Protein AF-A0A847WIS1-F1 (afdb_monomer_lite)

Secondary structure (DSSP, 8-state):
------HHHHHHHHHHHHHHHHHHHHHHHHHHTT--HHHHHHHHHHHH-PPPPSS-HHHHS-TT-HHHHHHHHHHHHHHHHHHHHHHHHHH-TTHHHHHHHHHHHHHHHHHHH--S----TT--

Radius of gyration: 16.22 Å; chains: 1; bounding box: 33×36×47 Å

Sequence (124 aa):
MSLFLGPIHYWLYNKIRWFEAIEKDIAKWAEEKGLPISQWNEEIYIKFGEPTEDKPLEEMIDACNIHGWLQQRITNAELRQAALVTKIINVDPELRQDLMTVFKNQGASAAKEYEKDATTPEAA

Structure (mmCIF, N/CA/C/O backbone):
data_AF-A0A847WIS1-F1
#
_entry.id   AF-A0A847WIS1-F1
#
loop_
_atom_site.group_PDB
_atom_site.id
_atom_site.type_symbol
_atom_site.label_atom_id
_atom_site.label_alt_id
_atom_site.label_comp_id
_atom_site.label_asym_id
_atom_site.label_entity_id
_atom_site.label_seq_id
_atom_site.pdbx_PDB_i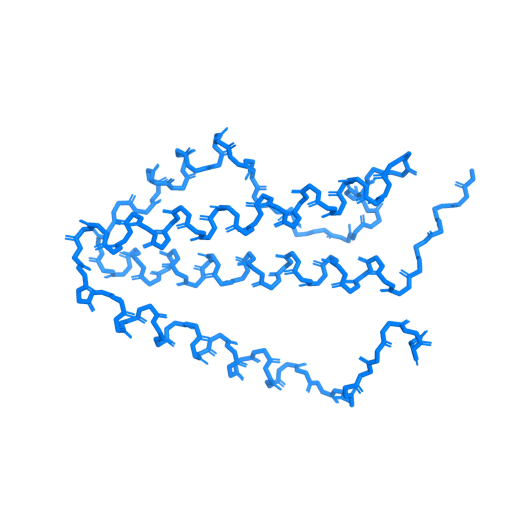ns_code
_atom_site.Cartn_x
_atom_site.Cartn_y
_atom_site.Cartn_z
_atom_site.occupancy
_atom_site.B_iso_or_equiv
_atom_site.auth_seq_id
_atom_site.auth_comp_id
_atom_site.auth_asym_id
_atom_site.auth_atom_id
_atom_site.pdbx_PDB_model_num
ATOM 1 N N . MET A 1 1 ? 15.132 7.891 -28.142 1.00 49.78 1 MET A N 1
ATOM 2 C CA . MET A 1 1 ? 15.651 6.584 -27.686 1.00 49.78 1 MET A CA 1
ATOM 3 C C . MET A 1 1 ? 14.475 5.819 -27.108 1.00 49.78 1 MET A C 1
ATOM 5 O O . MET A 1 1 ? 13.706 6.436 -26.385 1.00 49.78 1 MET A O 1
ATOM 9 N N . SER A 1 2 ? 14.267 4.561 -27.504 1.00 56.75 2 SER A N 1
ATOM 10 C CA . SER A 1 2 ? 13.174 3.738 -26.963 1.00 56.75 2 SER A CA 1
ATOM 11 C C . SER A 1 2 ? 13.431 3.463 -25.485 1.00 56.75 2 SER A C 1
ATOM 13 O O . SER A 1 2 ? 14.558 3.123 -25.127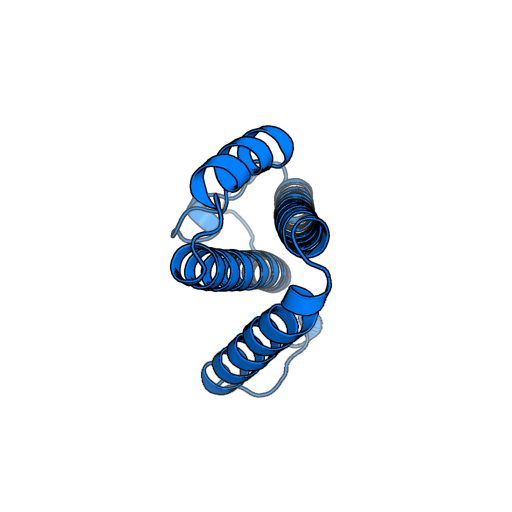 1.00 56.75 2 SER A O 1
ATOM 15 N N . LEU A 1 3 ? 12.406 3.604 -24.645 1.00 69.12 3 LEU A N 1
ATOM 16 C CA . LEU A 1 3 ? 12.434 3.136 -23.262 1.00 69.12 3 LEU A CA 1
ATOM 17 C C . LEU A 1 3 ? 12.690 1.620 -23.285 1.00 69.12 3 LEU A C 1
ATOM 19 O O . LEU A 1 3 ? 11.964 0.894 -23.964 1.00 69.12 3 LEU A O 1
ATOM 23 N N . PHE A 1 4 ? 13.738 1.142 -22.614 1.00 81.19 4 PHE A N 1
ATOM 24 C CA . PHE A 1 4 ? 13.997 -0.293 -22.484 1.00 81.19 4 PHE A CA 1
ATOM 25 C C . PHE A 1 4 ? 13.582 -0.748 -21.085 1.00 81.19 4 PHE A C 1
ATOM 27 O O . PHE A 1 4 ? 14.3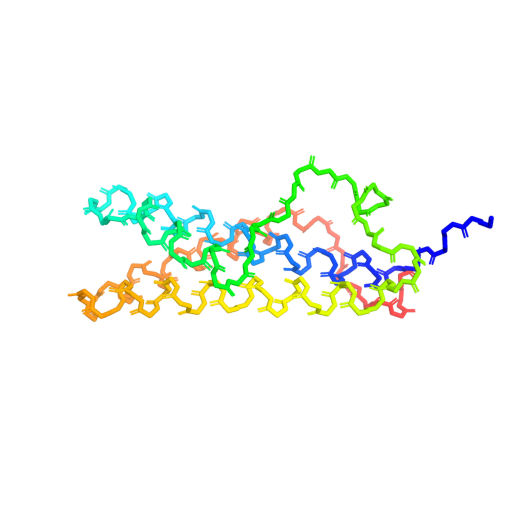27 -0.572 -20.121 1.00 81.19 4 PHE A O 1
ATOM 34 N N . LEU A 1 5 ? 12.379 -1.314 -20.972 1.00 88.38 5 LEU A N 1
ATOM 35 C CA . LEU A 1 5 ? 11.889 -1.930 -19.742 1.00 88.38 5 LEU A CA 1
ATOM 36 C C . LEU A 1 5 ? 12.086 -3.447 -19.814 1.00 88.38 5 LEU A C 1
ATOM 38 O O . LEU A 1 5 ? 11.380 -4.146 -20.531 1.00 88.38 5 LEU A O 1
ATOM 42 N N . GLY A 1 6 ? 13.055 -3.962 -19.059 1.00 89.56 6 GLY A N 1
ATOM 43 C CA . GLY A 1 6 ? 13.183 -5.400 -18.808 1.00 89.5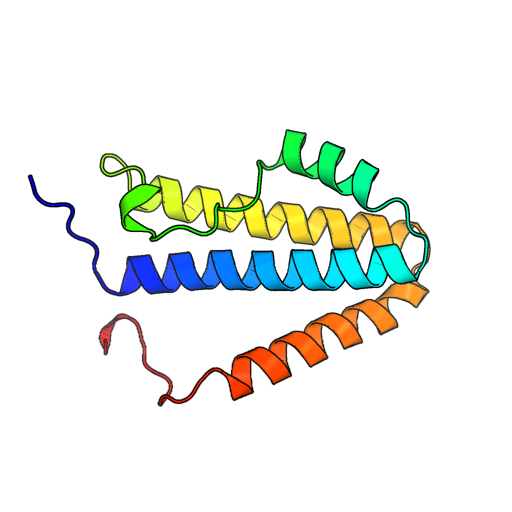6 6 GLY A CA 1
ATOM 44 C C . GLY A 1 6 ? 12.140 -5.954 -17.815 1.00 89.56 6 GLY A C 1
ATOM 45 O O . GLY A 1 6 ? 11.539 -5.169 -17.071 1.00 89.56 6 GLY A O 1
ATOM 46 N N . PRO A 1 7 ? 11.982 -7.293 -17.731 1.00 89.44 7 PRO A N 1
ATOM 47 C CA . PRO A 1 7 ? 11.014 -7.976 -16.858 1.00 89.44 7 PRO A CA 1
ATOM 48 C C . PRO A 1 7 ? 11.056 -7.541 -15.387 1.00 89.44 7 PRO A C 1
ATOM 50 O O . PRO A 1 7 ? 10.017 -7.405 -14.741 1.00 89.44 7 PRO A O 1
ATOM 53 N N . ILE A 1 8 ? 12.251 -7.243 -14.868 1.00 90.69 8 ILE A N 1
ATOM 54 C CA . ILE A 1 8 ? 12.449 -6.768 -13.493 1.00 90.69 8 ILE A CA 1
ATOM 55 C C . ILE A 1 8 ? 11.658 -5.489 -13.178 1.00 90.69 8 ILE A C 1
ATOM 57 O O . ILE A 1 8 ? 11.118 -5.360 -12.083 1.00 90.69 8 ILE A O 1
ATOM 61 N N . HIS A 1 9 ? 11.520 -4.561 -14.130 1.00 93.06 9 HIS A N 1
ATOM 62 C CA . HIS A 1 9 ? 10.792 -3.309 -13.901 1.00 93.06 9 HIS A CA 1
ATOM 63 C C . HIS A 1 9 ? 9.300 -3.558 -13.697 1.00 93.06 9 HIS A C 1
ATOM 65 O O . HIS A 1 9 ? 8.697 -2.978 -12.798 1.00 93.06 9 HIS A O 1
ATOM 71 N N . TYR A 1 10 ? 8.728 -4.472 -14.482 1.00 92.50 10 TYR A N 1
ATOM 72 C CA . TYR A 1 10 ? 7.341 -4.896 -14.323 1.00 92.50 10 TYR A CA 1
ATOM 73 C C . TYR A 1 10 ? 7.140 -5.673 -13.029 1.00 92.50 10 TYR A C 1
ATOM 75 O O . TYR A 1 10 ? 6.126 -5.492 -12.368 1.00 92.50 10 TYR A O 1
ATOM 83 N N . TRP A 1 11 ? 8.111 -6.492 -12.617 1.00 91.88 11 TRP A N 1
ATOM 84 C CA . TRP A 1 11 ? 8.025 -7.197 -11.340 1.00 91.88 11 TRP A CA 1
ATOM 85 C C . TRP A 1 11 ? 8.001 -6.230 -10.149 1.00 91.88 11 TRP A C 1
ATOM 87 O O . TRP A 1 11 ? 7.139 -6.335 -9.277 1.00 91.88 11 TRP A O 1
ATOM 97 N N . LEU A 1 12 ? 8.888 -5.231 -10.152 1.00 94.75 12 LEU A N 1
ATOM 98 C CA . LEU A 1 12 ? 8.910 -4.173 -9.140 1.00 94.75 12 LEU A CA 1
ATOM 99 C C . LEU A 1 12 ? 7.641 -3.314 -9.177 1.00 94.75 12 LEU A C 1
ATOM 101 O O . LEU A 1 12 ? 7.099 -2.970 -8.129 1.00 94.75 12 LEU A O 1
ATOM 105 N N . TYR A 1 13 ? 7.127 -3.008 -10.367 1.00 95.25 13 TYR A N 1
ATOM 106 C CA . TYR A 1 13 ? 5.863 -2.293 -10.506 1.00 95.25 13 TYR A CA 1
ATOM 107 C C . TYR A 1 13 ? 4.669 -3.105 -9.991 1.00 95.25 13 TYR A C 1
ATOM 109 O O . TYR A 1 13 ? 3.862 -2.587 -9.224 1.00 95.25 13 TYR A O 1
ATOM 117 N N . ASN A 1 14 ? 4.604 -4.402 -10.290 1.00 92.69 14 ASN A N 1
ATOM 118 C CA . ASN A 1 14 ? 3.581 -5.296 -9.751 1.00 92.69 14 ASN A CA 1
ATOM 119 C C . ASN A 1 14 ? 3.653 -5.385 -8.222 1.00 92.69 14 ASN A C 1
ATOM 121 O O . ASN A 1 14 ? 2.611 -5.430 -7.572 1.00 92.69 14 ASN A O 1
ATOM 125 N N . LYS A 1 15 ? 4.855 -5.331 -7.629 1.00 94.00 15 LYS A N 1
ATOM 126 C CA . LYS A 1 15 ? 5.006 -5.202 -6.172 1.00 94.00 15 LYS A CA 1
ATOM 127 C C . LYS A 1 15 ? 4.329 -3.927 -5.657 1.00 94.00 15 LYS A C 1
ATOM 129 O O . LYS A 1 15 ? 3.575 -4.007 -4.695 1.00 94.00 15 LYS A O 1
ATOM 134 N N . ILE A 1 16 ? 4.547 -2.774 -6.294 1.00 97.00 16 ILE A N 1
ATOM 135 C CA . ILE A 1 16 ? 3.890 -1.507 -5.909 1.00 97.00 16 ILE A CA 1
ATOM 136 C C . ILE A 1 16 ? 2.365 -1.658 -5.965 1.00 97.00 16 ILE A C 1
ATOM 138 O O . ILE A 1 16 ? 1.679 -1.369 -4.986 1.00 97.00 16 ILE A O 1
ATOM 142 N N . ARG A 1 17 ? 1.843 -2.192 -7.075 1.00 95.00 17 ARG A N 1
ATOM 143 C CA . ARG A 1 17 ? 0.403 -2.425 -7.263 1.00 95.00 17 ARG A CA 1
ATOM 144 C C . ARG A 1 17 ? -0.179 -3.371 -6.223 1.00 95.00 17 ARG A C 1
ATOM 146 O O . ARG A 1 17 ? -1.302 -3.168 -5.773 1.00 95.00 17 ARG A O 1
ATOM 153 N N . TRP A 1 18 ? 0.591 -4.369 -5.803 1.00 94.62 18 TRP A N 1
ATOM 154 C CA . TRP A 1 18 ? 0.172 -5.294 -4.761 1.00 94.62 18 TRP A CA 1
ATOM 155 C C . TRP A 1 18 ? 0.020 -4.606 -3.398 1.00 94.62 18 TRP A C 1
ATOM 157 O O . TRP A 1 18 ? -0.998 -4.792 -2.729 1.00 94.62 18 TRP A O 1
ATOM 167 N N . PHE A 1 19 ? 0.977 -3.758 -3.010 1.00 96.75 19 PHE A N 1
ATOM 168 C CA . PHE A 1 19 ? 0.862 -2.958 -1.786 1.00 96.75 19 PHE A CA 1
ATOM 169 C C . PHE A 1 19 ? -0.351 -2.025 -1.830 1.00 96.75 19 PHE A C 1
ATOM 171 O O . PHE A 1 19 ? -1.123 -1.983 -0.873 1.00 96.75 19 PHE A O 1
ATOM 178 N N . GLU A 1 20 ? -0.562 -1.342 -2.954 1.00 96.94 20 GLU A N 1
ATOM 179 C CA . GLU A 1 20 ? -1.676 -0.406 -3.139 1.00 96.94 20 GLU A CA 1
ATOM 180 C C . GLU A 1 20 ? -3.045 -1.104 -3.154 1.00 96.94 20 GLU A C 1
ATOM 182 O O . GLU A 1 20 ? -4.025 -0.561 -2.642 1.00 96.94 20 GLU A O 1
ATOM 187 N N . ALA A 1 21 ? -3.121 -2.337 -3.662 1.00 95.56 21 ALA A N 1
ATOM 188 C CA . ALA A 1 21 ? -4.325 -3.156 -3.563 1.00 95.56 21 ALA A CA 1
ATOM 189 C C . ALA A 1 21 ? -4.666 -3.484 -2.100 1.00 95.56 21 ALA A C 1
ATOM 191 O O . ALA A 1 21 ? -5.814 -3.328 -1.686 1.00 95.56 21 ALA A O 1
ATOM 192 N N . ILE A 1 22 ? -3.667 -3.858 -1.292 1.00 96.94 22 ILE A N 1
ATOM 193 C CA . ILE A 1 22 ? -3.865 -4.087 0.146 1.00 96.94 22 ILE A CA 1
ATOM 194 C C . ILE A 1 22 ? -4.268 -2.782 0.853 1.00 96.94 22 ILE A C 1
ATOM 196 O O . ILE A 1 22 ? -5.166 -2.805 1.690 1.00 96.94 22 ILE A O 1
ATOM 200 N N . GLU A 1 23 ? -3.650 -1.639 0.522 1.00 96.31 23 GLU A N 1
ATOM 201 C CA . GLU A 1 23 ? -4.045 -0.327 1.068 1.00 96.31 23 GLU A CA 1
ATOM 202 C C . GLU A 1 23 ? -5.533 -0.042 0.811 1.00 96.31 23 GLU A C 1
ATOM 204 O O . GLU A 1 23 ? -6.248 0.384 1.720 1.00 96.31 23 GLU A O 1
ATOM 209 N N . LYS A 1 24 ? -6.020 -0.334 -0.400 1.00 96.19 24 LYS A N 1
ATOM 210 C CA . LYS A 1 24 ? -7.430 -0.177 -0.773 1.00 96.19 24 LYS A CA 1
ATOM 211 C C . LYS A 1 24 ? -8.351 -1.114 0.012 1.00 96.19 24 LYS A C 1
ATOM 213 O O . LYS A 1 24 ? -9.404 -0.674 0.476 1.00 96.19 24 LYS A O 1
ATOM 218 N N . ASP A 1 25 ? -7.959 -2.374 0.193 1.00 97.31 25 ASP A N 1
ATOM 219 C CA . ASP A 1 25 ? -8.735 -3.347 0.970 1.00 97.31 25 ASP A CA 1
ATOM 220 C C . ASP A 1 25 ? -8.808 -2.962 2.455 1.00 97.31 25 ASP A C 1
ATOM 222 O O . ASP A 1 25 ? -9.881 -3.027 3.061 1.00 97.31 25 ASP A O 1
ATOM 226 N N . ILE A 1 26 ? -7.696 -2.489 3.033 1.00 97.62 26 ILE A N 1
ATOM 227 C CA . ILE A 1 26 ? -7.667 -1.945 4.397 1.00 97.62 26 ILE A CA 1
ATOM 228 C C . ILE A 1 26 ? -8.574 -0.719 4.491 1.00 97.62 26 ILE A C 1
ATOM 230 O O . ILE A 1 26 ? -9.346 -0.616 5.441 1.00 97.62 26 ILE A O 1
ATOM 234 N N . ALA A 1 27 ? -8.497 0.201 3.527 1.00 96.44 27 ALA A N 1
ATOM 235 C CA . ALA A 1 27 ? -9.290 1.423 3.549 1.00 96.44 27 ALA A CA 1
ATOM 236 C C . ALA A 1 27 ? -10.794 1.127 3.509 1.00 96.44 27 ALA A C 1
ATOM 238 O O . ALA A 1 27 ? -11.545 1.681 4.309 1.00 96.44 27 ALA A O 1
ATOM 239 N N . LYS A 1 28 ? -11.216 0.197 2.645 1.00 97.19 28 LYS A N 1
ATOM 240 C CA . LYS A 1 28 ? -12.607 -0.256 2.564 1.00 97.19 28 LYS A CA 1
ATOM 241 C C . LYS A 1 28 ? -13.073 -0.893 3.874 1.00 97.19 28 LYS A C 1
ATOM 243 O O . LYS A 1 28 ? -14.114 -0.520 4.403 1.00 97.19 28 LYS A O 1
ATOM 248 N N . TRP A 1 29 ? -12.291 -1.823 4.421 1.00 97.62 29 TRP A N 1
ATOM 249 C CA . TRP A 1 29 ? -12.609 -2.453 5.705 1.00 97.62 29 TRP A CA 1
ATOM 250 C C . TRP A 1 29 ? -12.698 -1.421 6.845 1.00 97.62 29 TRP A C 1
ATOM 252 O O . TRP A 1 29 ? -13.603 -1.479 7.676 1.00 97.62 29 TRP A O 1
ATOM 262 N N . ALA A 1 30 ? -11.783 -0.449 6.877 1.00 96.75 30 ALA A N 1
ATOM 263 C CA . ALA A 1 30 ? -11.752 0.603 7.886 1.00 96.75 30 ALA A CA 1
ATOM 264 C C . ALA A 1 30 ? -12.966 1.543 7.775 1.00 96.75 30 ALA A C 1
ATOM 266 O O . ALA A 1 30 ? -13.535 1.926 8.798 1.00 96.75 30 ALA A O 1
ATOM 267 N N . GLU A 1 31 ? -13.388 1.874 6.552 1.00 95.81 31 GLU A N 1
ATOM 268 C CA . GLU A 1 31 ? -14.604 2.648 6.280 1.00 95.81 31 GLU A CA 1
ATOM 269 C C . GLU A 1 31 ? -15.857 1.918 6.784 1.00 95.81 31 GLU A C 1
ATOM 271 O O . GLU A 1 31 ? -16.667 2.502 7.501 1.00 95.81 31 GLU A O 1
ATOM 276 N N . GLU A 1 32 ? -15.974 0.614 6.507 1.00 96.00 32 GLU A N 1
ATOM 277 C CA . GLU A 1 32 ? -17.072 -0.237 6.994 1.00 96.00 32 GLU A CA 1
ATOM 278 C C . GLU A 1 32 ? -17.124 -0.313 8.534 1.00 96.00 32 GLU A C 1
ATOM 280 O O . GLU A 1 32 ? -18.197 -0.471 9.120 1.00 96.00 32 GLU A O 1
ATOM 285 N N . LYS A 1 33 ? -15.976 -0.161 9.204 1.00 94.88 33 LYS A N 1
ATOM 286 C CA . LYS A 1 33 ? -15.855 -0.086 10.671 1.00 94.88 33 LYS A CA 1
ATOM 287 C C . LYS A 1 33 ? -16.100 1.315 11.244 1.00 94.88 33 LYS A C 1
ATOM 289 O O . LYS A 1 33 ? -16.097 1.467 12.464 1.00 94.88 33 LYS A O 1
ATOM 294 N N . GLY A 1 34 ? -16.305 2.329 10.403 1.00 96.19 34 GLY A N 1
ATOM 295 C CA . GLY A 1 34 ? -16.504 3.716 10.830 1.00 96.19 34 GLY A CA 1
ATOM 296 C C . GLY A 1 34 ? -15.226 4.416 11.301 1.00 96.19 34 GLY A C 1
ATOM 297 O O . GLY A 1 34 ? -15.302 5.385 12.058 1.00 96.19 34 GLY A O 1
ATOM 298 N N . LEU A 1 35 ? -14.049 3.938 10.888 1.00 96.75 35 LEU A N 1
ATOM 299 C CA . LEU A 1 35 ? -12.782 4.616 11.160 1.00 96.75 35 LEU A CA 1
ATOM 300 C C . LEU A 1 35 ? -12.629 5.850 10.249 1.00 96.75 35 LEU A C 1
ATOM 302 O O . LEU A 1 35 ? -13.121 5.842 9.119 1.00 96.75 35 LEU A O 1
ATOM 306 N N . PRO A 1 36 ? -11.916 6.907 10.685 1.00 96.56 36 PRO A N 1
ATOM 307 C CA . PRO A 1 36 ? -11.749 8.149 9.922 1.00 96.56 36 PRO A CA 1
ATOM 308 C C . PRO A 1 36 ? -10.703 8.004 8.798 1.00 96.56 36 PRO A C 1
ATOM 310 O O . PRO A 1 36 ? -9.717 8.741 8.726 1.00 96.56 36 PRO A O 1
ATOM 313 N N . ILE A 1 37 ? -10.913 7.028 7.913 1.00 96.25 37 ILE A N 1
ATOM 314 C CA . ILE A 1 37 ? -9.950 6.609 6.894 1.00 96.25 37 ILE A CA 1
ATOM 315 C C . ILE A 1 37 ? -9.633 7.711 5.883 1.00 96.25 37 ILE A C 1
ATOM 317 O O . ILE A 1 37 ? -8.473 7.886 5.525 1.00 96.25 37 ILE A O 1
ATOM 321 N N . SER A 1 38 ? -10.628 8.499 5.465 1.00 95.31 38 SER A N 1
ATOM 322 C CA . SER A 1 38 ? -10.436 9.569 4.478 1.00 95.31 38 SER A CA 1
ATOM 323 C C . SER A 1 38 ? -9.451 10.625 4.981 1.00 95.31 38 SER A C 1
ATOM 325 O O . SER A 1 38 ? -8.535 11.000 4.255 1.00 95.31 38 SER A O 1
ATOM 327 N N . GLN A 1 39 ? -9.584 11.036 6.247 1.00 97.12 39 GLN A N 1
ATOM 328 C CA . GLN A 1 39 ? -8.662 11.984 6.877 1.00 97.12 39 GLN A CA 1
ATOM 329 C C . GLN A 1 39 ? -7.256 11.384 7.006 1.00 97.12 39 GLN A C 1
ATOM 331 O O . GLN A 1 39 ? -6.255 12.044 6.735 1.00 97.12 39 GLN A O 1
ATOM 336 N N . TRP A 1 40 ? -7.157 10.122 7.431 1.00 97.88 40 TRP A N 1
ATOM 337 C CA . TRP A 1 40 ? -5.858 9.471 7.568 1.00 97.88 40 TRP A CA 1
ATOM 338 C C . TRP A 1 40 ? -5.137 9.321 6.235 1.00 97.88 40 TRP A C 1
ATOM 340 O O . TRP A 1 40 ? -3.931 9.550 6.195 1.00 97.88 40 TRP A O 1
ATOM 350 N N . ASN A 1 41 ? -5.854 8.974 5.167 1.00 97.00 41 ASN A N 1
ATOM 351 C CA . ASN A 1 41 ? -5.284 8.868 3.831 1.00 97.00 41 ASN A CA 1
ATOM 352 C C . ASN A 1 41 ? -4.756 10.219 3.347 1.00 97.00 41 ASN A C 1
ATOM 354 O O . ASN A 1 41 ? -3.618 10.269 2.900 1.00 97.00 41 ASN A O 1
ATOM 358 N N . GLU A 1 42 ? -5.495 11.316 3.535 1.00 97.25 42 GLU A N 1
ATOM 359 C CA . GLU A 1 42 ? -5.010 12.663 3.200 1.00 97.25 42 GLU A CA 1
ATOM 360 C C . GLU A 1 42 ? -3.683 12.986 3.917 1.00 97.25 42 GLU A C 1
ATOM 362 O O . GLU A 1 42 ? -2.688 13.341 3.283 1.00 97.25 42 GLU A O 1
ATOM 367 N N . GLU A 1 43 ? -3.614 12.769 5.235 1.00 97.75 43 GLU A N 1
ATOM 368 C CA . GLU A 1 43 ? -2.388 12.989 6.018 1.00 97.75 43 GLU A CA 1
ATOM 369 C C . GLU A 1 43 ? -1.216 12.096 5.570 1.00 97.75 43 GLU A C 1
ATOM 371 O O . GLU A 1 43 ? -0.054 12.517 5.585 1.00 97.75 43 GLU A O 1
ATOM 376 N N . ILE A 1 44 ? -1.507 10.840 5.228 1.00 98.12 44 ILE A N 1
ATOM 377 C CA . ILE A 1 44 ? -0.523 9.844 4.793 1.00 98.12 44 ILE A CA 1
ATOM 378 C C . ILE A 1 44 ? 0.002 10.193 3.396 1.00 98.12 44 ILE A C 1
ATOM 380 O O . ILE A 1 44 ? 1.215 10.160 3.183 1.00 98.12 44 ILE A O 1
ATOM 384 N N . TYR A 1 45 ? -0.873 10.564 2.462 1.00 97.75 45 TYR A N 1
ATOM 385 C CA . TYR A 1 45 ? -0.513 10.887 1.081 1.00 97.75 45 TYR A CA 1
ATOM 386 C C . TYR A 1 45 ? 0.299 12.180 0.998 1.00 97.75 45 TYR A C 1
ATOM 388 O O . TYR A 1 45 ? 1.264 12.240 0.238 1.00 97.75 45 TYR A O 1
ATOM 396 N N . ILE A 1 46 ? 0.030 13.164 1.863 1.00 98.00 46 ILE A N 1
ATOM 397 C CA . ILE A 1 46 ? 0.886 14.355 1.997 1.00 98.00 46 ILE A CA 1
ATOM 398 C C . ILE A 1 46 ? 2.324 13.976 2.394 1.00 98.00 46 ILE A C 1
ATOM 400 O O . ILE A 1 46 ? 3.280 14.596 1.930 1.00 98.00 46 ILE A O 1
ATOM 404 N N . LYS A 1 47 ? 2.501 12.964 3.254 1.00 97.69 47 LYS A N 1
ATOM 405 C CA . LYS A 1 47 ? 3.822 12.570 3.777 1.00 97.69 47 LYS A CA 1
ATOM 406 C C . LYS A 1 47 ? 4.588 11.626 2.861 1.00 97.69 47 LYS A C 1
ATOM 408 O O . LYS A 1 47 ? 5.807 11.738 2.763 1.00 97.69 47 LYS A O 1
ATOM 413 N N . PHE A 1 48 ? 3.892 10.678 2.244 1.00 97.94 48 PHE A N 1
ATOM 414 C CA . PHE A 1 48 ? 4.510 9.561 1.525 1.00 97.94 48 PHE A CA 1
ATOM 415 C C . PHE A 1 48 ? 4.127 9.516 0.042 1.00 97.94 48 PHE A C 1
ATOM 417 O O . PHE A 1 48 ? 4.570 8.628 -0.676 1.00 97.94 48 PHE A O 1
ATOM 424 N N . GLY A 1 49 ? 3.354 10.486 -0.443 1.00 97.06 49 GLY A N 1
ATOM 425 C CA . GLY A 1 49 ? 2.911 10.586 -1.829 1.00 97.06 49 GLY A CA 1
ATOM 426 C C . GLY A 1 49 ? 1.701 9.712 -2.150 1.00 97.06 49 GLY A C 1
ATOM 427 O O . GLY A 1 49 ? 1.452 8.693 -1.511 1.00 97.06 49 GLY A O 1
ATOM 428 N N . GLU A 1 50 ? 0.972 10.107 -3.189 1.00 97.19 50 GLU A N 1
ATOM 429 C CA . GLU A 1 50 ? -0.223 9.415 -3.683 1.00 97.19 50 GLU A CA 1
ATOM 430 C C . GLU A 1 50 ? 0.081 8.003 -4.229 1.00 97.19 50 GLU A C 1
ATOM 432 O O . GLU A 1 50 ? 1.205 7.747 -4.706 1.00 97.19 50 GLU A O 1
ATOM 437 N N . PRO A 1 51 ? -0.906 7.085 -4.193 1.00 97.00 51 PRO A N 1
ATOM 438 C CA . PRO A 1 51 ? -0.854 5.824 -4.927 1.00 97.00 51 PRO A CA 1
ATOM 439 C C . PRO A 1 51 ? -0.624 6.019 -6.431 1.00 97.00 51 PRO A C 1
ATOM 441 O O . PRO A 1 51 ? -0.864 7.094 -6.985 1.00 97.00 51 PRO A O 1
ATOM 444 N N . THR A 1 52 ? -0.141 4.980 -7.109 1.00 95.81 52 THR A N 1
ATOM 445 C CA . THR A 1 52 ? 0.023 5.017 -8.564 1.00 95.81 52 THR A CA 1
ATOM 446 C C . THR A 1 52 ? -1.321 5.109 -9.277 1.00 95.81 52 THR A C 1
ATOM 448 O O . THR A 1 52 ? -2.318 4.513 -8.865 1.00 95.81 52 THR A O 1
ATOM 451 N N . GLU A 1 53 ? -1.343 5.849 -10.384 1.00 93.75 53 GLU A N 1
ATOM 452 C CA . GLU A 1 53 ? -2.517 5.915 -11.249 1.00 93.75 53 GLU A CA 1
ATOM 453 C C . GLU A 1 53 ? -2.779 4.554 -11.908 1.00 93.75 53 GLU A C 1
ATOM 455 O O . GLU A 1 53 ? -1.891 3.706 -12.032 1.00 93.75 53 GLU A O 1
ATOM 460 N N . ASP A 1 54 ? -4.015 4.336 -12.347 1.00 89.88 54 ASP A N 1
ATOM 461 C CA . ASP A 1 54 ? -4.396 3.130 -13.080 1.00 89.88 54 ASP A CA 1
ATOM 462 C C . ASP A 1 54 ? -4.008 3.243 -14.563 1.00 89.88 54 ASP A C 1
ATOM 464 O O . ASP A 1 54 ? -4.852 3.400 -15.444 1.00 89.88 54 ASP A O 1
ATOM 468 N N . LYS A 1 55 ? -2.695 3.259 -14.819 1.00 92.12 55 LYS A N 1
ATOM 469 C CA . LYS A 1 55 ? -2.084 3.402 -16.147 1.00 92.12 55 LYS A CA 1
ATOM 470 C C . LYS A 1 55 ? -0.937 2.405 -16.340 1.00 92.12 55 LYS A C 1
ATOM 472 O O . LYS A 1 55 ? -0.362 1.946 -15.352 1.00 92.12 55 LYS A O 1
ATOM 477 N N . PRO A 1 56 ? -0.561 2.087 -17.591 1.00 90.88 56 PRO A N 1
ATOM 478 C CA . PRO A 1 56 ? 0.645 1.314 -17.881 1.00 90.88 56 PRO A CA 1
ATOM 479 C C . PRO A 1 56 ? 1.915 1.960 -17.300 1.00 90.88 56 PRO A C 1
ATOM 481 O O . PRO A 1 56 ? 2.026 3.187 -17.228 1.00 90.88 56 PRO A O 1
ATOM 484 N N . LEU A 1 57 ? 2.897 1.136 -16.913 1.00 93.31 57 LEU A N 1
ATOM 485 C CA . LEU A 1 57 ? 4.163 1.595 -16.321 1.00 93.31 57 LEU A CA 1
ATOM 486 C C . LEU A 1 57 ? 4.892 2.586 -17.240 1.00 93.31 57 LEU A C 1
ATOM 488 O O . LEU A 1 57 ? 5.431 3.589 -16.781 1.00 93.31 57 LEU A O 1
ATOM 492 N N . GLU A 1 58 ? 4.867 2.313 -18.538 1.00 92.12 58 GLU A N 1
ATOM 493 C CA . GLU A 1 58 ? 5.485 3.087 -19.611 1.00 92.12 58 GLU A CA 1
ATOM 494 C C . GLU A 1 58 ? 5.014 4.542 -19.644 1.00 92.12 58 GLU A C 1
ATOM 496 O O . GLU A 1 58 ? 5.767 5.419 -20.063 1.00 92.12 58 GLU A O 1
ATOM 501 N N . GLU A 1 59 ? 3.780 4.801 -19.207 1.00 91.31 59 GLU A N 1
ATOM 502 C CA . GLU A 1 59 ? 3.178 6.135 -19.213 1.00 91.31 59 GLU A CA 1
ATOM 503 C C . GLU A 1 59 ? 3.516 6.949 -17.959 1.00 91.31 59 GLU A C 1
ATOM 505 O O . GLU A 1 59 ? 3.358 8.169 -17.956 1.00 91.31 59 GLU A O 1
ATOM 510 N N . MET A 1 60 ? 3.969 6.293 -16.888 1.00 91.81 60 MET A N 1
ATOM 511 C CA . MET A 1 60 ? 4.178 6.922 -15.578 1.00 91.81 60 MET A CA 1
ATOM 512 C C . MET A 1 60 ? 5.639 6.979 -15.143 1.00 91.81 60 MET A C 1
ATOM 514 O O . MET A 1 60 ? 6.002 7.801 -14.296 1.00 91.81 60 MET A O 1
ATOM 518 N N . ILE A 1 61 ? 6.461 6.064 -15.652 1.00 92.50 61 ILE A N 1
ATOM 519 C CA . ILE A 1 61 ? 7.832 5.893 -15.195 1.00 92.50 61 ILE A CA 1
ATOM 520 C C . ILE A 1 61 ? 8.729 7.040 -15.660 1.00 92.50 61 ILE A C 1
ATOM 522 O O . ILE A 1 61 ? 8.655 7.497 -16.801 1.00 92.50 61 ILE A O 1
ATOM 526 N N . ASP A 1 62 ? 9.633 7.481 -14.785 1.00 90.69 62 ASP A N 1
ATOM 527 C CA . ASP A 1 62 ? 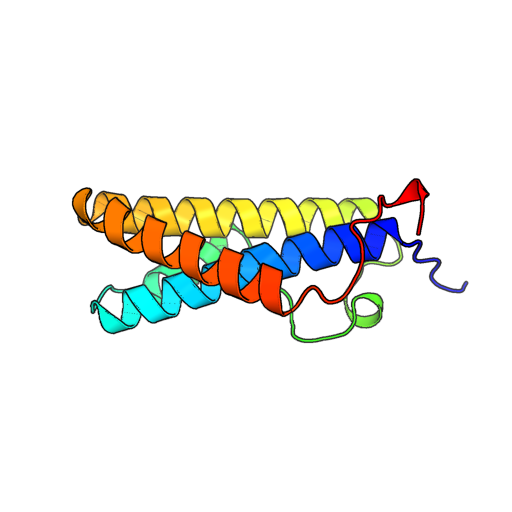10.695 8.402 -15.183 1.00 90.69 62 ASP A CA 1
ATOM 528 C C . ASP A 1 62 ? 11.734 7.663 -16.039 1.00 90.69 62 ASP A C 1
ATOM 530 O O . ASP A 1 62 ? 12.587 6.931 -15.532 1.00 90.69 62 ASP A O 1
ATOM 534 N N . ALA A 1 63 ? 11.673 7.879 -17.353 1.00 88.50 63 ALA A N 1
ATOM 535 C CA . ALA A 1 63 ? 12.590 7.295 -18.327 1.00 88.50 63 ALA A CA 1
ATOM 536 C C . ALA A 1 63 ? 14.066 7.667 -18.093 1.00 88.50 63 ALA A C 1
ATOM 538 O O . ALA A 1 63 ? 14.957 6.933 -18.521 1.00 88.50 63 ALA A O 1
ATOM 539 N N . CYS A 1 64 ? 14.337 8.790 -17.419 1.00 89.38 64 CYS A N 1
ATOM 540 C CA . CYS A 1 64 ? 15.688 9.237 -17.088 1.00 89.38 64 CYS A CA 1
ATOM 541 C C . CYS A 1 64 ? 16.227 8.571 -15.811 1.00 89.38 64 CYS A C 1
ATOM 543 O O . CYS A 1 64 ? 17.441 8.558 -15.604 1.00 89.38 64 CYS A O 1
ATOM 545 N N . ASN A 1 65 ? 15.353 8.019 -14.960 1.00 92.44 65 ASN A N 1
ATOM 546 C CA . ASN A 1 65 ? 15.720 7.403 -13.685 1.00 92.44 65 ASN A CA 1
ATOM 547 C C . ASN A 1 65 ? 14.766 6.262 -13.278 1.00 92.44 65 ASN A C 1
ATOM 549 O O . ASN A 1 65 ? 14.156 6.274 -12.207 1.00 92.44 65 ASN A O 1
ATOM 553 N N . ILE A 1 66 ? 14.672 5.242 -14.134 1.00 93.31 66 ILE A N 1
ATOM 554 C CA . ILE A 1 66 ? 13.770 4.088 -13.983 1.00 93.31 66 ILE A CA 1
ATOM 555 C C . ILE A 1 66 ? 13.913 3.418 -12.606 1.00 93.31 66 ILE A C 1
ATOM 557 O O . ILE A 1 66 ? 12.926 3.210 -11.898 1.00 93.31 66 ILE A O 1
ATOM 561 N N . HIS A 1 67 ? 15.147 3.100 -12.201 1.00 92.88 67 HIS A N 1
ATOM 562 C CA . HIS A 1 67 ? 15.404 2.398 -10.941 1.00 92.88 67 HIS A CA 1
ATOM 563 C C . HIS A 1 67 ? 15.087 3.267 -9.722 1.00 92.88 67 HIS A C 1
ATOM 565 O O . HIS A 1 67 ? 14.475 2.783 -8.772 1.00 92.88 67 HIS A O 1
ATOM 571 N N . GLY A 1 68 ? 15.476 4.546 -9.747 1.00 95.25 68 GLY A N 1
ATOM 572 C CA . GLY A 1 68 ? 15.190 5.471 -8.654 1.00 95.25 68 GLY A CA 1
ATOM 573 C C . GLY A 1 68 ? 13.692 5.701 -8.481 1.00 95.25 68 GLY A C 1
ATOM 574 O O . GLY A 1 68 ? 13.197 5.664 -7.357 1.00 95.25 68 GLY A O 1
ATOM 575 N N . TRP A 1 69 ? 12.959 5.849 -9.589 1.00 96.25 69 TRP A N 1
ATOM 576 C CA . TRP A 1 69 ? 11.507 6.001 -9.573 1.00 96.25 69 TRP A CA 1
ATOM 577 C C . TRP A 1 69 ? 10.815 4.772 -8.974 1.00 96.25 69 TRP A C 1
ATOM 579 O O . TRP A 1 69 ? 10.009 4.911 -8.055 1.00 96.25 69 TRP A O 1
ATOM 589 N N . LEU A 1 70 ? 11.169 3.563 -9.430 1.00 96.88 70 LEU A N 1
ATOM 590 C CA . LEU A 1 70 ? 10.591 2.319 -8.907 1.00 96.88 70 LEU A CA 1
ATOM 591 C C . LEU A 1 70 ? 10.906 2.133 -7.422 1.00 96.88 70 LEU A C 1
ATOM 593 O O . LEU A 1 70 ? 10.005 1.846 -6.636 1.00 96.88 70 LEU A O 1
ATOM 597 N N . GLN A 1 71 ? 12.162 2.348 -7.021 1.00 96.88 71 GLN A N 1
ATOM 598 C CA . GLN A 1 71 ? 12.564 2.237 -5.622 1.00 96.88 71 GLN A CA 1
ATOM 599 C C . GLN A 1 71 ? 11.798 3.228 -4.740 1.00 96.88 71 GLN A C 1
ATOM 601 O O . GLN A 1 71 ? 11.319 2.848 -3.674 1.00 96.88 71 GLN A O 1
ATOM 606 N N . GLN A 1 72 ? 11.639 4.476 -5.188 1.00 97.44 72 GLN A N 1
ATOM 607 C CA . GLN A 1 72 ? 10.886 5.481 -4.445 1.00 97.44 72 GLN A CA 1
ATOM 608 C C . GLN A 1 72 ? 9.407 5.105 -4.319 1.00 97.44 72 GLN A C 1
ATOM 610 O O . GLN A 1 72 ? 8.841 5.224 -3.237 1.00 97.44 72 GLN A O 1
ATOM 615 N N . ARG A 1 73 ? 8.778 4.608 -5.389 1.00 97.75 73 ARG A N 1
ATOM 616 C CA . ARG A 1 73 ? 7.372 4.181 -5.352 1.00 97.75 73 ARG A CA 1
ATOM 617 C C . ARG A 1 73 ? 7.143 2.971 -4.446 1.00 97.75 73 ARG A C 1
ATOM 619 O O . ARG A 1 73 ? 6.149 2.958 -3.727 1.00 97.75 73 ARG A O 1
ATOM 626 N N . ILE A 1 74 ? 8.075 2.014 -4.416 1.00 98.00 74 ILE A N 1
ATOM 627 C CA . ILE A 1 74 ? 8.053 0.903 -3.450 1.00 98.00 74 ILE A CA 1
ATOM 628 C C . ILE A 1 74 ? 8.105 1.447 -2.023 1.00 98.00 74 ILE A C 1
ATOM 630 O O . ILE A 1 74 ? 7.232 1.126 -1.221 1.00 98.00 74 ILE A O 1
ATOM 634 N N . THR A 1 75 ? 9.087 2.302 -1.723 1.00 98.38 75 THR A N 1
ATOM 635 C CA . THR A 1 75 ? 9.243 2.894 -0.388 1.00 98.38 75 THR A CA 1
ATOM 636 C C . THR A 1 75 ? 7.989 3.661 0.032 1.00 98.38 75 THR A C 1
ATOM 638 O O . THR A 1 75 ? 7.535 3.528 1.164 1.00 98.38 75 THR A O 1
ATOM 641 N N . ASN A 1 76 ? 7.401 4.435 -0.879 1.00 98.38 76 ASN A N 1
ATOM 642 C CA . ASN A 1 76 ? 6.181 5.188 -0.619 1.00 98.38 76 ASN A CA 1
ATOM 643 C C . ASN A 1 76 ? 5.015 4.261 -0.251 1.00 98.38 76 ASN A C 1
ATOM 645 O O . ASN A 1 76 ? 4.400 4.463 0.792 1.00 98.38 76 ASN A O 1
ATOM 649 N N . ALA A 1 77 ? 4.749 3.222 -1.048 1.00 98.38 77 ALA A N 1
ATOM 650 C CA . ALA A 1 77 ? 3.668 2.269 -0.780 1.00 98.38 77 ALA A CA 1
ATOM 651 C C . ALA A 1 77 ? 3.869 1.504 0.544 1.00 98.38 77 ALA A C 1
ATOM 653 O O . ALA A 1 77 ? 2.952 1.397 1.360 1.00 98.38 77 ALA A O 1
ATOM 654 N N . GLU A 1 78 ? 5.095 1.050 0.822 1.00 98.19 78 GLU A N 1
ATOM 655 C CA . GLU A 1 78 ? 5.435 0.388 2.088 1.00 98.19 78 GLU A CA 1
ATOM 656 C C . GLU A 1 78 ? 5.204 1.314 3.298 1.00 98.19 78 GLU A C 1
ATOM 658 O O . GLU A 1 78 ? 4.602 0.904 4.295 1.00 98.19 78 GLU A O 1
ATOM 663 N N . LEU A 1 79 ? 5.620 2.584 3.209 1.00 98.50 79 LEU A N 1
ATOM 664 C CA . LEU A 1 79 ? 5.437 3.565 4.283 1.00 98.50 79 LEU A CA 1
ATOM 665 C C . LEU A 1 79 ? 3.974 3.971 4.477 1.00 98.50 79 LEU A C 1
ATOM 667 O O . LEU A 1 79 ? 3.541 4.124 5.622 1.00 98.50 79 LEU A O 1
ATOM 671 N N . ARG A 1 80 ? 3.198 4.112 3.396 1.00 98.50 80 ARG A N 1
ATOM 672 C CA . ARG A 1 80 ? 1.757 4.381 3.487 1.00 98.50 80 ARG A CA 1
ATOM 673 C C . ARG A 1 80 ? 1.032 3.267 4.221 1.00 98.50 80 ARG A C 1
ATOM 675 O O . ARG A 1 80 ? 0.324 3.539 5.192 1.00 98.50 80 ARG A O 1
ATOM 682 N N . GLN A 1 81 ? 1.256 2.021 3.810 1.00 98.00 81 GLN A N 1
ATOM 683 C CA . GLN A 1 81 ? 0.646 0.865 4.455 1.00 98.00 81 GLN A CA 1
ATOM 684 C C . GLN A 1 81 ? 1.071 0.758 5.929 1.00 98.00 81 GLN A C 1
ATOM 686 O O . GLN A 1 81 ? 0.220 0.565 6.799 1.00 98.00 81 GLN A O 1
ATOM 691 N N . ALA A 1 82 ? 2.358 0.956 6.240 1.00 98.19 82 ALA A N 1
ATOM 692 C CA . ALA A 1 82 ? 2.857 0.938 7.616 1.00 98.19 82 ALA A CA 1
ATOM 693 C C . ALA A 1 82 ? 2.207 2.024 8.492 1.00 98.19 82 ALA A C 1
ATOM 695 O O . ALA A 1 82 ? 1.801 1.752 9.628 1.00 98.19 82 ALA A O 1
ATOM 696 N N . ALA A 1 83 ? 2.075 3.246 7.970 1.00 98.25 83 ALA A N 1
ATOM 697 C CA . ALA A 1 83 ? 1.427 4.353 8.667 1.00 98.25 83 ALA A CA 1
ATOM 698 C C . ALA A 1 83 ? -0.065 4.084 8.901 1.00 98.25 83 ALA A C 1
ATOM 700 O O . ALA A 1 83 ? -0.567 4.333 10.000 1.00 98.25 83 ALA A O 1
ATOM 701 N N . LEU A 1 84 ? -0.754 3.538 7.897 1.00 97.75 84 LEU A N 1
ATOM 702 C CA . LEU A 1 84 ? -2.168 3.199 7.981 1.00 97.75 84 LEU A CA 1
ATOM 703 C C . LEU A 1 84 ? -2.428 2.106 9.026 1.00 97.75 84 LEU A C 1
ATOM 705 O O . LEU A 1 84 ? -3.240 2.297 9.932 1.00 97.75 84 LEU A O 1
ATOM 709 N N . VAL A 1 85 ? -1.679 1.001 8.966 1.00 97.88 85 VAL A N 1
ATOM 710 C CA . VAL A 1 85 ? -1.762 -0.098 9.944 1.00 97.88 85 VAL A CA 1
ATOM 711 C C . VAL A 1 85 ? -1.467 0.402 11.358 1.00 97.88 85 VAL A C 1
ATOM 713 O O . VAL A 1 85 ? -2.175 0.054 12.301 1.00 97.88 85 VAL A O 1
ATOM 716 N N . THR A 1 86 ? -0.462 1.266 11.514 1.00 98.12 86 THR A N 1
ATOM 717 C CA . THR A 1 86 ? -0.099 1.842 12.815 1.00 98.12 86 THR A CA 1
ATOM 718 C C . THR A 1 86 ? -1.221 2.714 13.377 1.00 98.12 86 THR A C 1
ATOM 720 O O . THR A 1 86 ? -1.559 2.587 14.552 1.00 98.12 86 THR A O 1
ATOM 723 N N . LYS A 1 87 ? -1.838 3.576 12.557 1.00 97.69 87 LYS A N 1
ATOM 724 C CA . LYS A 1 87 ? -2.992 4.387 12.979 1.00 97.69 87 LYS A CA 1
ATOM 725 C C . LYS A 1 87 ? -4.162 3.514 13.432 1.00 97.69 87 LYS A C 1
ATOM 727 O O . LYS A 1 87 ? -4.725 3.790 14.485 1.00 97.69 87 LYS A O 1
ATOM 732 N N . ILE A 1 88 ? -4.474 2.447 12.695 1.00 97.69 88 ILE A N 1
ATOM 733 C CA . ILE A 1 88 ? -5.562 1.515 13.033 1.00 97.69 88 ILE A CA 1
ATOM 734 C C . ILE A 1 88 ? -5.293 0.813 14.371 1.00 97.69 88 ILE A C 1
ATOM 736 O O . ILE A 1 88 ? -6.143 0.833 15.255 1.00 97.69 88 ILE A O 1
ATOM 740 N N . ILE A 1 89 ? -4.096 0.248 14.555 1.00 97.38 89 ILE A N 1
ATOM 741 C CA . ILE A 1 89 ? -3.727 -0.469 15.788 1.00 97.38 89 ILE A CA 1
ATOM 742 C C . ILE A 1 89 ? -3.680 0.474 17.002 1.00 97.38 89 ILE A C 1
ATOM 744 O O . ILE A 1 89 ? -3.964 0.049 18.118 1.00 97.38 89 ILE A O 1
ATOM 748 N N . ASN A 1 90 ? -3.343 1.751 16.800 1.00 97.50 90 ASN A N 1
ATOM 749 C CA . ASN A 1 90 ? -3.348 2.750 17.870 1.00 97.50 90 ASN A CA 1
ATOM 750 C C . ASN A 1 90 ? -4.759 3.165 18.311 1.00 97.50 90 ASN A C 1
ATOM 752 O O . ASN A 1 90 ? -4.901 3.682 19.418 1.00 97.50 90 ASN A O 1
ATOM 756 N N . VAL A 1 91 ? -5.782 2.977 17.469 1.00 96.62 91 VAL A N 1
ATOM 757 C CA . VAL A 1 91 ? -7.181 3.174 17.881 1.00 96.62 91 VAL A CA 1
ATOM 758 C C . VAL A 1 91 ? -7.617 2.042 18.800 1.00 96.62 91 VAL A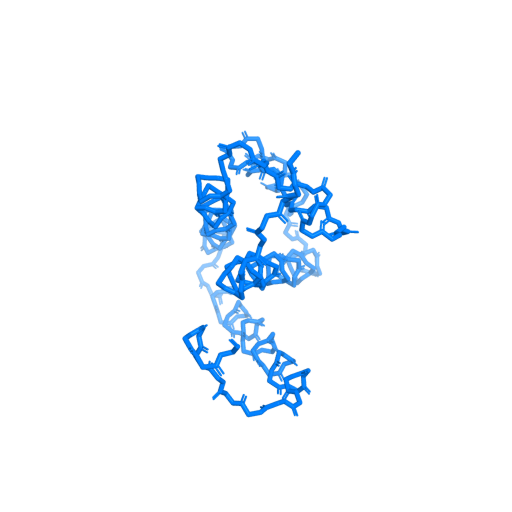 C 1
ATOM 760 O O . VAL A 1 91 ? -8.140 2.302 19.880 1.00 96.62 91 VAL A O 1
ATOM 763 N N . ASP A 1 92 ? -7.381 0.803 18.379 1.00 96.94 92 ASP A N 1
ATOM 764 C CA . ASP A 1 92 ? -7.669 -0.386 19.172 1.00 96.94 92 ASP A CA 1
ATOM 765 C C . ASP A 1 92 ? -6.742 -1.541 18.739 1.00 96.94 92 ASP A C 1
ATOM 767 O O . ASP A 1 92 ? -6.808 -1.987 17.586 1.00 96.94 92 ASP A O 1
ATOM 771 N N . PRO A 1 93 ? -5.876 -2.053 19.637 1.00 96.69 93 PRO A N 1
ATOM 772 C CA . PRO A 1 93 ? -4.990 -3.171 19.336 1.00 96.69 93 PRO A CA 1
ATOM 773 C C . PRO A 1 93 ? -5.701 -4.453 18.882 1.00 96.69 93 PRO A C 1
ATOM 775 O O . PRO A 1 93 ? -5.097 -5.227 18.132 1.00 96.69 93 PRO A O 1
ATOM 778 N N . GLU A 1 94 ? -6.958 -4.676 19.283 1.00 96.50 94 GLU A N 1
ATOM 779 C CA . GLU A 1 94 ? -7.741 -5.862 18.900 1.00 96.50 94 GLU A CA 1
ATOM 780 C C . GLU A 1 94 ? -8.093 -5.867 17.401 1.00 96.50 94 GLU A C 1
ATOM 782 O O . GLU A 1 94 ? -8.208 -6.930 16.783 1.00 96.50 94 GLU A O 1
ATOM 787 N N . LEU A 1 95 ? -8.127 -4.692 16.753 1.00 96.12 95 LEU A N 1
ATOM 788 C CA . LEU A 1 95 ? -8.329 -4.563 15.302 1.00 96.12 95 LEU A CA 1
ATOM 789 C C . LEU A 1 95 ? -7.222 -5.231 14.474 1.00 96.12 95 LEU A C 1
ATOM 791 O O . LEU A 1 95 ? -7.400 -5.487 13.281 1.00 96.12 95 LEU A O 1
ATOM 795 N N . ARG A 1 96 ? -6.086 -5.574 15.094 1.00 96.38 96 ARG A N 1
ATOM 796 C CA . ARG A 1 96 ? -5.033 -6.381 14.467 1.00 96.38 96 ARG A CA 1
ATOM 797 C C . ARG A 1 96 ? -5.577 -7.691 13.893 1.00 96.38 96 ARG A C 1
ATOM 799 O O . ARG A 1 96 ? -5.132 -8.102 12.824 1.00 96.38 96 ARG A O 1
ATOM 806 N N . GLN A 1 97 ? -6.513 -8.349 14.577 1.00 96.88 97 GLN A N 1
ATOM 807 C CA . GLN A 1 97 ? -7.037 -9.642 14.134 1.00 96.88 97 GLN A CA 1
ATOM 808 C C . GLN A 1 97 ? -7.858 -9.515 12.841 1.00 96.88 97 GLN A C 1
ATOM 810 O O . GLN A 1 97 ? -7.773 -10.366 11.947 1.00 96.88 97 GLN A O 1
ATOM 815 N N . ASP A 1 98 ? -8.599 -8.417 12.713 1.00 96.94 98 ASP A N 1
ATOM 816 C CA . ASP A 1 98 ? -9.340 -8.082 11.503 1.00 96.94 98 ASP A CA 1
ATOM 817 C C . ASP A 1 98 ? -8.382 -7.724 10.359 1.00 96.94 98 ASP A C 1
ATOM 819 O O . ASP A 1 98 ? -8.520 -8.255 9.256 1.00 96.94 98 ASP A O 1
ATOM 823 N N . LEU A 1 99 ? -7.339 -6.926 10.628 1.00 97.00 99 LEU A N 1
ATOM 824 C CA . LEU A 1 99 ? -6.293 -6.629 9.643 1.00 97.00 99 LEU A CA 1
ATOM 825 C C . LEU A 1 99 ? -5.626 -7.907 9.122 1.00 97.00 99 LEU A C 1
ATOM 827 O O . LEU A 1 99 ? -5.499 -8.082 7.914 1.00 97.00 99 LEU A O 1
ATOM 831 N N . MET A 1 100 ? -5.263 -8.850 9.996 1.00 97.50 100 MET A N 1
ATOM 832 C CA . MET A 1 100 ? -4.713 -10.143 9.563 1.00 97.50 100 MET A CA 1
ATOM 833 C C . MET A 1 100 ? -5.657 -10.884 8.607 1.00 97.50 100 MET A C 1
ATOM 835 O O . MET A 1 100 ? -5.200 -11.540 7.670 1.00 97.50 100 MET A O 1
ATOM 839 N N . THR A 1 101 ? -6.969 -10.757 8.813 1.00 97.62 101 THR A N 1
ATOM 840 C CA . THR A 1 101 ? -7.982 -11.335 7.923 1.00 97.62 101 THR A CA 1
ATOM 841 C C . THR A 1 101 ? -8.009 -10.630 6.567 1.00 97.62 101 THR A C 1
ATOM 843 O O . THR A 1 101 ? -8.061 -11.312 5.545 1.00 97.62 101 THR A O 1
ATOM 846 N N . VAL A 1 102 ? -7.890 -9.297 6.533 1.00 97.31 102 VAL A N 1
ATOM 847 C CA . VAL A 1 102 ? -7.758 -8.519 5.285 1.00 97.31 102 VAL A CA 1
ATOM 848 C C . VAL A 1 102 ? -6.546 -8.995 4.478 1.00 97.31 102 VAL A C 1
ATOM 850 O O . VAL A 1 102 ? -6.701 -9.394 3.325 1.00 97.31 102 VAL A O 1
ATOM 853 N N . PHE A 1 103 ? -5.363 -9.066 5.097 1.00 96.69 103 PHE A N 1
ATOM 854 C CA . PHE A 1 103 ? -4.143 -9.544 4.432 1.00 96.69 103 PHE A CA 1
ATOM 855 C C . PHE A 1 103 ? -4.277 -10.990 3.934 1.00 96.69 103 PHE A C 1
ATOM 857 O O . PHE A 1 103 ? -3.864 -11.308 2.818 1.00 96.69 103 PHE A O 1
ATOM 864 N N . LYS A 1 104 ? -4.885 -11.877 4.732 1.00 97.25 104 LYS A N 1
ATOM 865 C CA . LYS A 1 104 ? -5.124 -13.271 4.337 1.00 97.25 104 LYS A CA 1
ATOM 866 C C . LYS A 1 104 ? -6.041 -13.367 3.116 1.00 97.25 104 LYS A C 1
ATOM 868 O O . LYS A 1 104 ? -5.757 -14.142 2.203 1.00 97.25 104 LYS A O 1
ATOM 873 N N . ASN A 1 105 ? -7.133 -12.606 3.105 1.00 96.19 105 ASN A N 1
ATOM 874 C CA . ASN A 1 105 ? -8.089 -12.605 2.001 1.00 96.19 105 ASN A CA 1
ATOM 875 C C . ASN A 1 105 ? -7.454 -12.056 0.726 1.00 96.19 105 ASN A C 1
ATOM 877 O O . ASN A 1 105 ? -7.611 -12.661 -0.332 1.00 96.19 105 ASN A O 1
ATOM 881 N N . GLN A 1 106 ? -6.687 -10.972 0.839 1.00 94.38 106 GLN A N 1
ATOM 882 C CA . GLN A 1 106 ? -5.976 -10.398 -0.294 1.00 94.38 106 GLN A CA 1
ATOM 883 C C . GLN A 1 106 ? -4.973 -11.406 -0.875 1.00 94.38 106 GLN A C 1
ATOM 885 O O . GLN A 1 106 ? -4.987 -11.648 -2.081 1.00 94.38 106 GLN A O 1
ATOM 890 N N . GLY A 1 107 ? -4.179 -12.072 -0.029 1.00 92.81 107 GLY A N 1
ATOM 891 C CA . GLY A 1 107 ? -3.240 -13.101 -0.481 1.00 92.81 107 GLY A CA 1
ATOM 892 C C . GLY A 1 107 ? -3.936 -14.278 -1.175 1.00 92.81 107 GLY A C 1
ATOM 893 O O . GLY A 1 107 ? -3.445 -14.785 -2.182 1.00 92.81 107 GLY A O 1
ATOM 894 N N . ALA A 1 108 ? -5.113 -14.686 -0.690 1.00 93.25 108 ALA A N 1
ATOM 895 C CA . ALA A 1 108 ? -5.920 -15.718 -1.337 1.00 93.25 108 ALA A CA 1
ATOM 896 C C . ALA A 1 108 ? -6.491 -15.266 -2.694 1.00 93.25 108 ALA A C 1
ATOM 898 O O . ALA A 1 108 ? -6.570 -16.080 -3.613 1.00 93.25 108 ALA A O 1
ATOM 899 N N . SER A 1 109 ? -6.887 -13.998 -2.833 1.00 91.88 109 SER A N 1
ATOM 900 C CA . SER A 1 109 ? -7.319 -13.425 -4.114 1.00 91.88 109 SER A CA 1
ATOM 901 C C . SER A 1 109 ? -6.159 -13.351 -5.107 1.00 91.88 109 SER A C 1
ATOM 903 O O . SER A 1 109 ? -6.284 -13.864 -6.215 1.00 91.88 109 SER A O 1
ATOM 905 N N . ALA A 1 110 ? -5.001 -12.841 -4.680 1.00 88.88 110 ALA A N 1
ATOM 906 C CA . ALA A 1 110 ? -3.798 -12.768 -5.508 1.00 88.88 110 ALA A CA 1
ATOM 907 C C . ALA A 1 110 ? -3.354 -14.155 -6.005 1.00 88.88 110 ALA A C 1
ATOM 909 O O . ALA A 1 110 ? -2.996 -14.316 -7.168 1.00 88.88 110 ALA A O 1
ATOM 910 N N . ALA A 1 111 ? -3.440 -15.182 -5.154 1.00 89.12 111 ALA A N 1
ATOM 911 C CA . ALA A 1 111 ? -3.133 -16.556 -5.544 1.00 89.12 111 ALA A CA 1
ATOM 912 C C . ALA A 1 111 ? -4.101 -17.121 -6.599 1.00 89.12 111 ALA A C 1
ATOM 914 O O . ALA A 1 111 ? -3.688 -17.928 -7.422 1.00 89.12 111 ALA A O 1
ATOM 915 N N . LYS A 1 112 ? -5.379 -16.716 -6.586 1.00 88.62 112 LYS A N 1
ATOM 916 C CA . LYS A 1 112 ? -6.363 -17.136 -7.601 1.00 88.62 112 LYS A CA 1
ATOM 917 C C . LYS A 1 112 ? -6.150 -16.441 -8.940 1.00 88.62 112 LYS A C 1
ATOM 919 O O . LYS A 1 112 ? -6.384 -17.054 -9.971 1.00 88.62 112 LYS A O 1
ATOM 924 N N . GLU A 1 113 ? -5.744 -15.175 -8.913 1.00 86.25 113 GLU A N 1
ATOM 925 C CA . GLU A 1 113 ? -5.429 -14.396 -10.117 1.00 86.25 113 GLU A CA 1
ATOM 926 C C . GLU A 1 113 ? -4.115 -14.848 -10.772 1.00 86.25 113 GLU A C 1
ATOM 928 O O . GLU A 1 113 ? -3.884 -14.612 -11.958 1.00 86.25 113 GLU A O 1
ATOM 933 N N . TYR A 1 114 ? -3.245 -15.519 -10.013 1.00 82.56 114 TYR A N 1
ATOM 934 C CA . TYR A 1 114 ? -1.994 -16.052 -10.526 1.00 82.56 114 TYR A CA 1
ATOM 935 C C . TYR A 1 114 ? -2.205 -17.397 -11.236 1.00 82.56 114 TYR A C 1
ATOM 937 O O . TYR A 1 114 ? -2.152 -18.464 -10.634 1.00 82.56 114 TYR A O 1
ATOM 945 N N . GLU A 1 115 ? -2.420 -17.342 -12.548 1.00 74.94 115 GLU A N 1
ATOM 946 C CA . GLU A 1 115 ? -2.656 -18.524 -13.395 1.00 74.94 115 GLU A CA 1
ATOM 947 C C . GLU A 1 115 ? -1.369 -19.188 -13.932 1.00 74.94 115 GLU A C 1
ATOM 949 O O . GLU A 1 115 ? -1.439 -20.108 -14.747 1.00 74.94 115 GLU A O 1
ATOM 954 N N . LYS A 1 116 ? -0.182 -18.711 -13.534 1.00 75.12 116 LYS A N 1
ATOM 955 C CA . LYS A 1 116 ? 1.115 -19.125 -14.104 1.00 75.12 116 LYS A CA 1
ATOM 956 C C . LYS A 1 116 ? 1.966 -19.908 -13.105 1.00 75.12 116 LYS A C 1
ATOM 958 O O . LYS A 1 116 ? 1.724 -19.872 -11.904 1.00 75.12 116 LYS A O 1
ATOM 963 N N . ASP A 1 117 ? 3.000 -20.580 -13.607 1.00 75.44 117 ASP A N 1
ATOM 964 C CA . ASP A 1 117 ? 4.062 -21.123 -12.759 1.00 75.44 117 ASP A CA 1
ATOM 965 C C . ASP A 1 117 ? 4.911 -19.988 -12.181 1.00 75.44 117 ASP A C 1
ATOM 967 O O . ASP A 1 117 ? 5.194 -19.004 -12.866 1.00 75.44 117 ASP A O 1
ATOM 971 N N . ALA A 1 118 ? 5.345 -20.142 -10.928 1.00 73.69 118 ALA A N 1
ATOM 972 C CA . ALA A 1 118 ? 6.231 -19.186 -10.278 1.00 73.69 118 ALA A CA 1
ATOM 973 C C . ALA A 1 118 ? 7.564 -19.080 -11.040 1.00 73.69 118 ALA A C 1
ATOM 975 O O . ALA A 1 118 ? 8.353 -20.026 -11.058 1.00 73.69 118 ALA A O 1
ATOM 976 N N . THR A 1 119 ? 7.827 -17.920 -11.644 1.00 71.75 119 THR A N 1
ATOM 977 C CA . THR A 1 119 ? 9.096 -17.609 -12.317 1.00 71.75 119 THR A CA 1
ATOM 978 C C . THR A 1 119 ? 9.938 -16.637 -11.495 1.00 71.75 119 THR A C 1
ATOM 980 O O . THR A 1 119 ? 9.432 -15.922 -10.627 1.00 71.75 119 THR A O 1
ATOM 983 N N . THR A 1 120 ? 11.243 -16.592 -11.770 1.00 75.38 120 THR A N 1
ATOM 984 C CA . THR A 1 120 ? 12.122 -15.528 -11.267 1.00 75.38 120 THR A CA 1
ATOM 985 C C . THR A 1 120 ? 12.306 -14.450 -12.340 1.00 75.38 120 THR A C 1
ATOM 987 O O . THR A 1 120 ? 12.108 -14.738 -13.524 1.00 75.38 120 THR A O 1
ATOM 990 N N . PRO A 1 121 ? 12.692 -13.214 -11.975 1.00 68.75 121 PRO A N 1
ATOM 991 C CA . PRO A 1 121 ? 12.974 -12.161 -12.953 1.00 68.75 121 PRO A CA 1
ATOM 992 C C . PRO A 1 121 ? 14.051 -12.535 -13.978 1.00 68.75 121 PRO A C 1
ATOM 994 O O . PRO A 1 121 ? 14.033 -12.024 -15.090 1.00 68.75 121 PRO A O 1
ATOM 997 N N . GLU A 1 122 ? 14.984 -13.413 -13.610 1.00 69.81 122 GLU A N 1
ATOM 998 C CA . GLU A 1 122 ? 16.043 -13.929 -14.483 1.00 69.81 122 GLU A CA 1
ATOM 999 C C . GLU A 1 122 ? 15.547 -15.015 -15.447 1.00 69.81 122 GLU A C 1
ATOM 1001 O O . GLU A 1 122 ? 16.203 -15.288 -16.450 1.00 69.81 122 GLU A O 1
ATOM 1006 N N . ALA A 1 123 ? 14.417 -15.653 -15.131 1.00 65.94 123 ALA A N 1
ATOM 1007 C CA . ALA A 1 123 ? 13.819 -16.738 -15.904 1.00 65.94 123 ALA A CA 1
ATOM 1008 C C . ALA A 1 123 ? 12.681 -16.272 -16.836 1.00 65.94 123 ALA A C 1
ATOM 1010 O O . ALA A 1 123 ? 12.074 -17.113 -17.501 1.00 65.94 123 ALA A O 1
ATOM 1011 N N . ALA A 1 124 ? 12.368 -14.969 -16.843 1.00 59.34 124 ALA A N 1
ATOM 1012 C CA . ALA A 1 124 ? 11.261 -14.351 -17.577 1.00 59.34 124 ALA A CA 1
ATOM 1013 C C . ALA A 1 124 ? 11.695 -13.697 -18.897 1.00 59.34 124 ALA A C 1
ATOM 1015 O O . ALA A 1 124 ? 12.809 -13.129 -18.952 1.00 59.34 124 ALA A O 1
#

pLDDT: mean 92.27, std 9.22, range [49.78, 98.5]

Foldseek 3Di:
DDQDDALVLVVLVVLLVLLVVLVVLLLVVCVVVVHPSVVQLVVLCVPLNDRDDPDDCSVPADSVCSPVRSVSSNVSSVSSSVSSVVVQCVVPVVCVVVSVVSVVVSVVVVVVVPPDDDDDSVRD